Protein AF-H9UFZ5-F1 (afdb_monomer_lite)

Radius of gyration: 17.6 Å; chains: 1; bounding box: 45×20×54 Å

Secondary structure (DSSP, 8-state):
---HHHHHHHHHHHHHHHHHHHHHHHHHHHHHSSSHHHHHHHHHHHHHHHHHHHHHHHHHHHHHHHTT-S-TT-----HHHHHHHHHHHHHHGGGSTTHHHHHHHHHHHHHH------

pLDDT: mean 82.98, std 10.68, range [34.0, 93.75]

Sequence (118 aa):
MLSREYQQQIIGITQHHLQQVAAETRQAFADACPAPVPGLEIYDGLQTLYGMDAVHRLTVFFVGLFSGEMDSGSIAVTQEEFDALGWLVSNFGDQLPDGQSLQELYDALAKAGPAQGN

Structure (mmCIF, N/CA/C/O backbone):
data_AF-H9UFZ5-F1
#
_entry.id   AF-H9UFZ5-F1
#
loop_
_atom_site.group_PDB
_atom_site.id
_atom_site.type_symbol
_atom_site.label_atom_id
_atom_site.label_alt_id
_atom_site.label_comp_id
_atom_site.label_asym_id
_atom_site.label_entity_id
_atom_site.label_seq_id
_atom_site.pdbx_PDB_ins_code
_atom_site.Cartn_x
_atom_site.Cartn_y
_atom_site.Cartn_z
_atom_site.occupancy
_atom_site.B_iso_or_equiv
_atom_site.auth_seq_id
_atom_site.auth_comp_id
_atom_site.auth_asym_id
_atom_site.auth_atom_id
_atom_site.pdbx_PDB_model_num
ATOM 1 N N . MET A 1 1 ? -17.393 2.329 39.003 1.00 65.31 1 MET A N 1
ATOM 2 C CA . MET A 1 1 ? -17.783 1.352 37.964 1.00 65.31 1 MET A CA 1
ATOM 3 C C . MET A 1 1 ? -18.676 2.077 36.972 1.00 65.31 1 MET A C 1
ATOM 5 O O . MET A 1 1 ? -19.646 2.677 37.414 1.00 65.31 1 MET A O 1
ATOM 9 N N . LEU A 1 2 ? -18.320 2.111 35.685 1.00 70.75 2 LEU A N 1
ATOM 10 C CA . LEU A 1 2 ? -19.189 2.675 34.643 1.00 70.75 2 LEU A CA 1
ATOM 11 C C . LEU A 1 2 ? -20.424 1.777 34.472 1.00 70.75 2 LEU A C 1
ATOM 13 O O . LEU A 1 2 ? -20.301 0.556 34.576 1.00 70.75 2 LEU A O 1
ATOM 17 N N . SER A 1 3 ? -21.602 2.360 34.238 1.00 87.38 3 SER A N 1
ATOM 18 C CA . SER A 1 3 ? -22.807 1.575 33.955 1.00 87.38 3 SER A CA 1
ATOM 19 C C . SER A 1 3 ? -22.659 0.840 32.617 1.00 87.38 3 SER A C 1
ATOM 21 O O . SER A 1 3 ? -21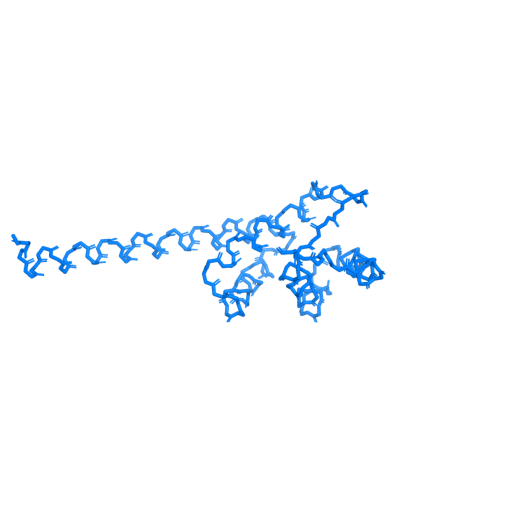.957 1.306 31.716 1.00 87.38 3 SER A O 1
ATOM 23 N N . ARG A 1 4 ? -23.329 -0.311 32.467 1.00 83.75 4 ARG A N 1
ATOM 24 C CA . ARG A 1 4 ? -23.328 -1.084 31.209 1.00 83.75 4 ARG A CA 1
ATOM 25 C C . ARG A 1 4 ? -23.754 -0.239 30.006 1.00 83.75 4 ARG A C 1
ATOM 27 O O . ARG A 1 4 ? -23.175 -0.387 28.938 1.00 83.75 4 ARG A O 1
ATOM 34 N N . GLU A 1 5 ? -24.724 0.655 30.187 1.00 84.12 5 GLU A N 1
ATOM 35 C CA . GLU A 1 5 ? -25.182 1.574 29.135 1.00 84.12 5 GLU A CA 1
ATOM 36 C C . GLU A 1 5 ? -24.080 2.545 28.706 1.00 84.12 5 GLU A C 1
ATOM 38 O O . GLU A 1 5 ? -23.858 2.736 27.514 1.00 84.12 5 GLU A O 1
ATOM 43 N N . TYR A 1 6 ? -23.325 3.091 29.661 1.00 85.62 6 TYR A N 1
ATOM 44 C CA . TYR A 1 6 ? -22.228 4.006 29.359 1.00 85.62 6 TYR A CA 1
ATOM 45 C C . TYR A 1 6 ? -21.054 3.291 28.674 1.00 85.62 6 TYR A C 1
ATOM 47 O O . TYR A 1 6 ? -20.441 3.832 27.759 1.00 85.62 6 TYR A O 1
ATOM 55 N N . GLN A 1 7 ? -20.767 2.041 29.055 1.00 88.00 7 GLN A N 1
ATOM 56 C CA . GLN A 1 7 ? -19.766 1.217 28.366 1.00 88.00 7 GLN A CA 1
ATOM 57 C C . GLN A 1 7 ? -20.169 0.914 26.916 1.00 88.00 7 GLN A C 1
ATOM 59 O O . GLN A 1 7 ? -19.332 1.012 26.024 1.00 88.00 7 GLN A O 1
ATOM 64 N N . GLN A 1 8 ? -21.441 0.588 26.669 1.00 87.75 8 GLN A N 1
ATOM 65 C CA . GLN A 1 8 ? -21.958 0.347 25.316 1.00 87.75 8 GLN A CA 1
ATOM 66 C C . GLN A 1 8 ? -21.925 1.614 24.453 1.00 87.75 8 GLN A C 1
ATOM 68 O O . GLN A 1 8 ? -21.549 1.545 23.285 1.00 87.75 8 GLN A O 1
ATOM 73 N N . GLN A 1 9 ? -22.239 2.780 25.028 1.00 90.25 9 GLN A N 1
ATOM 74 C CA . GLN A 1 9 ? -22.117 4.061 24.326 1.00 90.25 9 GLN A CA 1
ATOM 75 C C . GLN A 1 9 ? -20.671 4.371 23.931 1.00 90.25 9 GLN A C 1
ATOM 77 O O . GLN A 1 9 ? -20.431 4.733 22.782 1.00 90.25 9 GLN A O 1
ATOM 82 N N . ILE A 1 10 ? -19.707 4.191 24.843 1.00 89.00 10 ILE A N 1
ATOM 83 C CA . ILE A 1 10 ? -18.284 4.390 24.528 1.00 89.00 10 ILE A CA 1
ATOM 84 C C . ILE A 1 10 ? -17.861 3.464 23.389 1.00 89.00 10 ILE A C 1
ATOM 86 O O . ILE A 1 10 ? -17.274 3.933 22.421 1.00 89.00 10 ILE A O 1
ATOM 90 N N . ILE A 1 11 ? -18.200 2.173 23.467 1.00 90.62 11 ILE A N 1
ATOM 91 C CA . ILE A 1 11 ? -17.860 1.202 22.419 1.00 90.62 11 ILE A CA 1
ATOM 92 C C . ILE A 1 11 ? -18.451 1.629 21.071 1.00 90.62 11 ILE A C 1
ATOM 94 O O . ILE A 1 11 ? -17.731 1.628 20.076 1.00 90.62 11 ILE A O 1
ATOM 98 N N . GLY A 1 12 ? -19.720 2.043 21.037 1.00 89.25 12 GLY A N 1
ATOM 99 C CA . GLY A 1 12 ? -20.373 2.493 19.807 1.00 89.25 12 GLY A CA 1
ATOM 100 C C . GLY A 1 12 ? -19.714 3.733 19.196 1.00 89.25 12 GLY A C 1
ATOM 101 O O . GLY A 1 12 ? -19.455 3.761 17.995 1.00 89.25 12 GLY A O 1
ATOM 102 N N . ILE A 1 13 ? -19.379 4.734 20.018 1.00 92.38 13 ILE A N 1
ATOM 103 C CA . ILE A 1 13 ? -18.681 5.948 19.566 1.00 92.38 13 ILE A CA 1
ATOM 104 C C . ILE A 1 13 ? -17.291 5.595 19.031 1.00 92.38 13 ILE A C 1
ATOM 106 O O . ILE A 1 13 ? -16.909 6.043 17.951 1.00 92.38 13 ILE A O 1
ATOM 110 N N . THR A 1 14 ? -16.541 4.768 19.761 1.00 89.44 14 THR A N 1
ATOM 111 C CA . THR A 1 14 ? -15.197 4.353 19.353 1.00 89.44 14 THR A CA 1
ATOM 112 C C . THR A 1 14 ? -15.231 3.562 18.048 1.00 89.44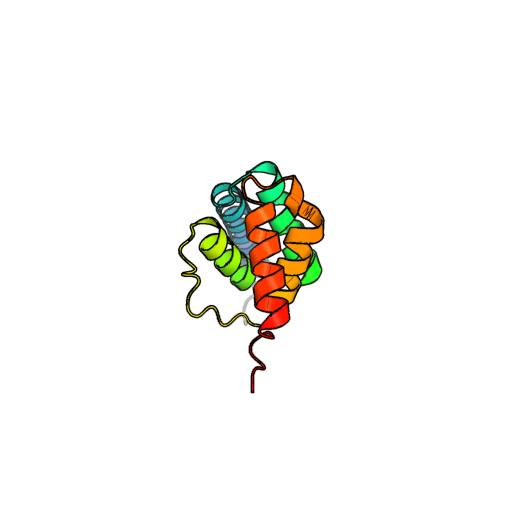 14 THR A C 1
ATOM 114 O O . THR A 1 14 ? -14.441 3.846 17.154 1.00 89.44 14 THR A O 1
ATOM 117 N N . GLN A 1 15 ? -16.163 2.620 17.889 1.00 86.19 15 GLN A N 1
ATOM 118 C CA . GLN A 1 15 ? -16.313 1.856 16.648 1.00 86.19 15 GLN A CA 1
ATOM 119 C C . GLN A 1 15 ? -16.649 2.755 15.459 1.00 86.19 15 GLN A C 1
ATOM 121 O O . GLN A 1 15 ? -16.037 2.614 14.404 1.00 86.19 15 GLN A O 1
ATOM 126 N N . HIS A 1 16 ? -17.576 3.698 15.636 1.00 88.56 16 HIS A N 1
ATOM 127 C CA . HIS A 1 16 ? -17.936 4.636 14.580 1.00 88.56 16 HIS A CA 1
ATOM 128 C C . HIS A 1 16 ? -16.741 5.491 14.146 1.00 88.56 16 HIS A C 1
ATOM 130 O O . HIS A 1 16 ? -16.470 5.616 12.954 1.00 88.56 16 HIS A O 1
ATOM 136 N N . HIS A 1 17 ? -15.984 6.024 15.107 1.00 87.00 17 HIS A N 1
ATOM 137 C CA . HIS A 1 17 ? -14.807 6.831 14.808 1.00 87.00 17 HIS A CA 1
ATOM 138 C C . HIS A 1 17 ? -13.721 6.024 14.081 1.00 87.00 17 HIS A C 1
ATOM 140 O O . HIS A 1 17 ? -13.179 6.485 13.082 1.00 87.00 17 HIS A O 1
ATOM 146 N N . LEU A 1 18 ? -13.451 4.790 14.522 1.00 84.31 18 LEU A N 1
ATOM 147 C CA . LEU A 1 18 ? -12.486 3.910 13.856 1.00 84.31 18 LEU A CA 1
ATOM 148 C C . LEU A 1 18 ? -12.904 3.576 12.416 1.00 84.31 18 LEU A C 1
ATOM 150 O O . LEU A 1 18 ? -12.056 3.532 11.529 1.00 84.31 18 LEU A O 1
ATOM 154 N N . GLN A 1 19 ? -14.203 3.388 12.164 1.00 84.44 19 GLN A N 1
ATOM 155 C CA . GLN A 1 19 ? -14.724 3.178 10.811 1.00 84.44 19 GLN A CA 1
ATOM 156 C C . GLN A 1 19 ? -14.551 4.413 9.921 1.00 84.44 19 GLN A C 1
ATOM 158 O O . GLN A 1 19 ? -14.199 4.267 8.752 1.00 84.44 19 GLN A O 1
ATOM 163 N N . GLN A 1 20 ? -14.766 5.617 10.459 1.00 87.75 20 GLN A N 1
ATOM 164 C CA . GLN A 1 20 ? -14.543 6.862 9.719 1.00 87.75 20 GLN A CA 1
ATOM 165 C C . GLN A 1 20 ? -13.070 7.036 9.349 1.00 87.75 20 GLN A C 1
ATOM 167 O O . GLN A 1 20 ? -12.761 7.244 8.181 1.00 87.75 20 GLN A O 1
ATOM 172 N N . VAL A 1 21 ? -12.163 6.851 10.310 1.00 85.06 21 VAL A N 1
ATOM 173 C CA . VAL A 1 21 ? -10.715 6.957 10.072 1.00 85.06 21 VAL A CA 1
ATOM 174 C C . VAL A 1 21 ? -10.245 5.937 9.031 1.00 85.06 21 VAL A C 1
ATOM 176 O O . VAL A 1 21 ? -9.450 6.274 8.154 1.00 85.06 21 VAL A O 1
ATOM 179 N N . ALA A 1 22 ? -10.757 4.704 9.075 1.00 81.75 22 ALA A N 1
ATOM 180 C CA . ALA A 1 22 ? -10.447 3.696 8.062 1.00 81.75 22 ALA A CA 1
ATOM 181 C C . ALA A 1 22 ? -10.939 4.113 6.664 1.00 81.75 22 ALA A C 1
ATOM 183 O O . ALA A 1 22 ? -10.191 3.999 5.694 1.00 81.75 22 ALA A O 1
ATOM 184 N N . ALA A 1 23 ? -12.162 4.642 6.555 1.00 85.50 23 ALA A N 1
ATOM 185 C CA . ALA A 1 23 ? -12.714 5.106 5.283 1.00 85.50 23 ALA A CA 1
ATOM 186 C C . ALA A 1 23 ? -11.938 6.305 4.710 1.00 85.50 23 ALA A C 1
ATOM 188 O O . ALA A 1 23 ? -11.648 6.333 3.515 1.00 85.50 23 ALA A O 1
ATOM 189 N N . GLU A 1 24 ? -11.558 7.261 5.557 1.00 88.31 24 GLU A N 1
ATOM 190 C CA . GLU A 1 24 ? -10.742 8.416 5.170 1.00 88.31 24 GLU A CA 1
ATOM 191 C C . GLU A 1 24 ? -9.345 7.988 4.712 1.00 88.31 24 GLU A C 1
ATOM 193 O O . GLU A 1 24 ? -8.872 8.448 3.678 1.00 88.31 24 GLU A O 1
ATOM 198 N N . THR A 1 25 ? -8.713 7.052 5.428 1.00 85.12 25 THR A N 1
ATOM 199 C CA . THR A 1 25 ? -7.391 6.515 5.062 1.00 85.12 25 THR A CA 1
ATOM 200 C C . THR A 1 25 ? -7.444 5.788 3.719 1.00 85.12 25 THR A C 1
ATOM 202 O O . THR A 1 25 ? -6.578 5.991 2.870 1.00 85.12 25 THR A O 1
ATOM 205 N N . ARG A 1 26 ? -8.483 4.974 3.505 1.00 89.06 26 ARG A N 1
ATOM 206 C CA . ARG A 1 26 ? -8.727 4.272 2.241 1.00 89.06 26 ARG A CA 1
ATOM 207 C C . ARG A 1 26 ? -8.873 5.249 1.077 1.00 89.06 26 ARG A C 1
ATOM 209 O O . ARG A 1 26 ? -8.277 5.035 0.024 1.00 89.06 26 ARG A O 1
ATOM 216 N N . GLN A 1 27 ? -9.637 6.324 1.269 1.00 89.50 27 GLN A N 1
ATOM 217 C CA . GLN A 1 27 ? -9.827 7.335 0.233 1.00 89.50 27 GLN A CA 1
ATOM 218 C C . GLN A 1 27 ? -8.537 8.115 -0.038 1.00 89.50 27 GLN A C 1
ATOM 220 O O . GLN A 1 27 ? -8.142 8.244 -1.191 1.00 89.50 27 GLN A O 1
ATOM 225 N N . ALA A 1 28 ? -7.841 8.557 1.012 1.00 87.81 28 ALA A N 1
ATOM 226 C CA . ALA A 1 28 ? -6.583 9.286 0.881 1.00 87.81 28 ALA A CA 1
ATOM 227 C C . ALA A 1 28 ? -5.512 8.467 0.142 1.00 87.81 28 ALA A C 1
ATOM 229 O O . ALA A 1 28 ? -4.778 9.010 -0.680 1.00 87.81 28 ALA A O 1
ATOM 230 N N . PHE A 1 29 ? -5.446 7.156 0.393 1.00 89.06 29 PHE A N 1
ATOM 231 C CA . PHE A 1 29 ? -4.553 6.267 -0.344 1.00 89.06 29 PHE A CA 1
ATOM 232 C C . PHE A 1 29 ? -4.929 6.170 -1.827 1.00 89.06 29 PHE A C 1
ATOM 234 O O . PHE A 1 29 ? -4.057 6.271 -2.687 1.00 89.06 29 PHE A O 1
ATOM 241 N N . ALA A 1 30 ? -6.215 6.004 -2.142 1.00 88.94 30 ALA A N 1
ATOM 242 C CA . ALA A 1 30 ? -6.664 5.935 -3.528 1.00 88.94 30 ALA A CA 1
ATOM 243 C C . ALA A 1 30 ? -6.415 7.236 -4.300 1.00 88.94 30 ALA A C 1
ATOM 245 O O . ALA A 1 30 ? -6.044 7.177 -5.469 1.00 88.94 30 ALA A O 1
ATOM 246 N N . ASP A 1 31 ? -6.556 8.386 -3.639 1.00 87.75 31 ASP A N 1
ATOM 247 C CA . ASP A 1 31 ? -6.272 9.699 -4.223 1.00 87.75 31 ASP A CA 1
ATOM 248 C C . ASP A 1 31 ? -4.768 9.908 -4.484 1.00 87.75 31 ASP A C 1
ATOM 250 O O . ASP A 1 31 ? -4.393 10.604 -5.426 1.00 87.75 31 ASP A O 1
ATOM 254 N N . ALA A 1 32 ? -3.904 9.300 -3.664 1.00 85.44 32 ALA A N 1
ATOM 255 C CA . ALA A 1 32 ? -2.451 9.327 -3.833 1.00 85.44 32 ALA A CA 1
ATOM 256 C C . ALA A 1 32 ? -1.931 8.274 -4.830 1.00 85.44 32 ALA A C 1
ATOM 258 O O . ALA A 1 32 ? -0.780 8.338 -5.262 1.00 85.44 32 ALA A O 1
ATOM 259 N N . CYS A 1 33 ? -2.760 7.295 -5.194 1.00 85.06 33 CYS A N 1
ATOM 260 C CA . CYS A 1 33 ? -2.403 6.265 -6.156 1.00 85.06 33 CYS A CA 1
ATOM 261 C C . CYS A 1 33 ? -2.468 6.843 -7.585 1.00 85.06 33 CYS A C 1
ATOM 263 O O . CYS A 1 33 ? -3.434 7.530 -7.926 1.00 85.06 33 CYS A O 1
ATOM 265 N N . PRO A 1 34 ? -1.496 6.544 -8.469 1.00 78.94 34 PRO A N 1
ATOM 266 C CA . PRO A 1 34 ? -1.445 7.113 -9.819 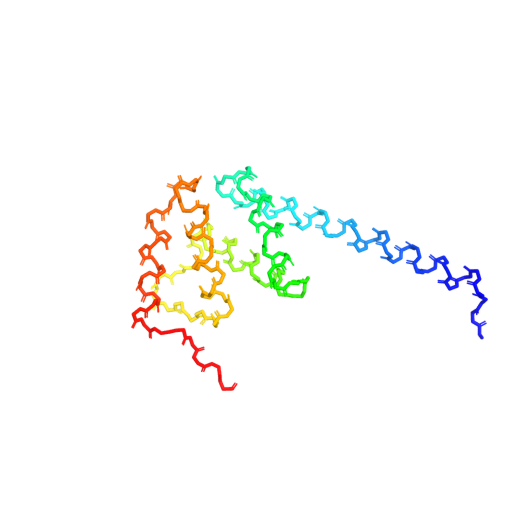1.00 78.94 34 PRO A CA 1
ATOM 267 C C . PRO A 1 34 ? -2.605 6.651 -10.720 1.00 78.94 34 PRO A C 1
ATOM 269 O O . PRO A 1 34 ? -2.803 7.192 -11.808 1.00 78.94 34 PRO A O 1
ATOM 272 N N . ALA A 1 35 ? -3.404 5.683 -10.260 1.00 71.75 35 ALA A N 1
ATOM 273 C CA . ALA A 1 35 ? -4.691 5.328 -10.832 1.00 71.75 35 ALA A CA 1
ATOM 274 C C . ALA A 1 35 ? -5.731 5.125 -9.701 1.00 71.75 35 ALA A C 1
ATOM 276 O O . ALA A 1 35 ? -5.569 4.222 -8.876 1.00 71.75 35 ALA A O 1
ATOM 277 N N . PRO A 1 36 ? -6.826 5.909 -9.657 1.00 63.19 36 PRO A N 1
ATOM 278 C CA . PRO A 1 36 ? -7.741 5.919 -8.510 1.00 63.19 36 PRO A CA 1
ATOM 279 C C . PRO A 1 36 ? -8.587 4.643 -8.367 1.00 63.19 36 PRO A C 1
ATOM 281 O O . PRO A 1 36 ? -8.943 4.265 -7.253 1.00 63.19 36 PRO A O 1
ATOM 284 N N . VAL A 1 37 ? -8.903 3.954 -9.474 1.00 65.94 37 VAL A N 1
ATOM 285 C CA . VAL A 1 37 ? -9.660 2.685 -9.443 1.00 65.94 37 VAL A CA 1
ATOM 286 C C . VAL A 1 37 ? -8.801 1.542 -8.871 1.00 65.94 37 VAL A C 1
ATOM 288 O O . VAL A 1 37 ? -9.241 0.928 -7.900 1.00 65.94 37 VAL A O 1
ATOM 291 N N . PRO A 1 38 ? -7.554 1.324 -9.340 1.00 78.25 38 PRO A N 1
ATOM 292 C CA . PRO A 1 38 ? -6.612 0.429 -8.671 1.00 78.25 38 PRO A CA 1
ATOM 293 C C . PRO A 1 38 ? -6.339 0.802 -7.213 1.00 78.25 38 PRO A C 1
ATOM 295 O O . PRO A 1 38 ? -6.223 -0.088 -6.385 1.00 78.25 38 PRO A O 1
ATOM 298 N N . GLY A 1 39 ? -6.274 2.090 -6.860 1.00 84.69 39 GLY A N 1
ATOM 299 C CA . GLY A 1 39 ? -5.931 2.522 -5.499 1.00 84.69 39 GLY A CA 1
ATOM 300 C C . GLY A 1 39 ? -6.841 1.952 -4.403 1.00 84.69 39 GLY A C 1
ATOM 301 O O . GLY A 1 39 ? -6.356 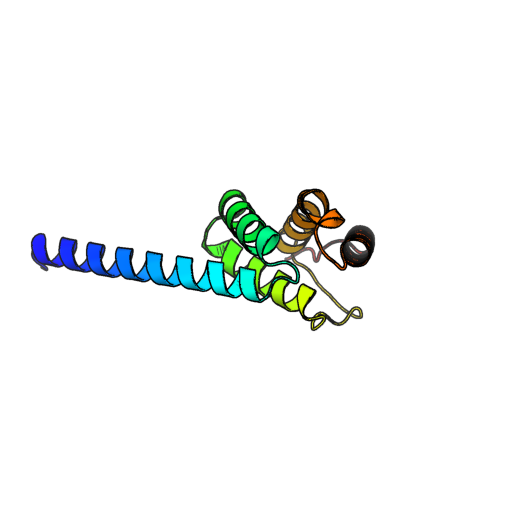1.493 -3.369 1.00 84.69 39 GLY A O 1
ATOM 302 N N . LEU A 1 40 ? -8.157 1.911 -4.636 1.00 88.81 40 LEU A N 1
ATOM 303 C CA . LEU A 1 40 ? -9.100 1.315 -3.682 1.00 88.81 40 LEU A CA 1
ATOM 304 C C . LEU A 1 40 ? -8.941 -0.210 -3.589 1.00 88.81 40 LEU A C 1
ATOM 306 O O . LEU A 1 40 ? -8.956 -0.761 -2.490 1.00 88.81 40 LEU A O 1
ATOM 310 N N . GLU A 1 41 ? -8.761 -0.881 -4.727 1.00 90.38 41 GLU A N 1
ATOM 311 C CA . GLU A 1 41 ? -8.581 -2.338 -4.785 1.00 90.38 41 GLU A CA 1
ATOM 312 C C . GLU A 1 41 ? -7.255 -2.778 -4.150 1.00 90.38 41 GLU A C 1
ATOM 314 O O . GLU A 1 41 ? -7.200 -3.785 -3.441 1.00 90.38 41 GLU A O 1
ATOM 319 N N . ILE A 1 42 ? -6.200 -1.984 -4.339 1.00 90.06 42 ILE A N 1
ATOM 320 C CA . ILE A 1 42 ? -4.896 -2.171 -3.708 1.00 90.06 42 ILE A CA 1
ATOM 321 C C . ILE A 1 42 ? -5.044 -2.070 -2.186 1.00 90.06 42 ILE A C 1
ATOM 323 O O . ILE A 1 42 ? -4.597 -2.970 -1.478 1.00 90.06 42 ILE A O 1
ATOM 327 N N . TYR A 1 43 ? -5.709 -1.028 -1.672 1.00 91.06 43 TYR A N 1
ATOM 328 C CA . TYR A 1 43 ? -5.929 -0.872 -0.229 1.00 91.06 43 TYR A CA 1
ATOM 329 C C . TYR A 1 43 ? -6.683 -2.064 0.373 1.00 91.06 43 TYR A C 1
ATOM 331 O O . TYR A 1 43 ? -6.241 -2.641 1.369 1.00 91.06 43 TYR A O 1
ATOM 339 N N . ASP A 1 44 ? -7.797 -2.460 -0.248 1.00 90.25 44 ASP A N 1
ATOM 340 C CA . ASP A 1 44 ? -8.644 -3.554 0.236 1.00 90.25 44 ASP A CA 1
ATOM 341 C C . ASP A 1 44 ? -7.892 -4.901 0.214 1.00 90.25 44 ASP A C 1
ATOM 343 O O . ASP A 1 44 ? -8.015 -5.719 1.137 1.00 90.25 44 ASP A O 1
ATOM 347 N N . GLY A 1 45 ? -7.058 -5.124 -0.807 1.00 90.94 45 GLY A N 1
ATOM 348 C CA . GLY A 1 45 ? -6.191 -6.296 -0.896 1.00 90.94 45 GLY A CA 1
ATOM 349 C C . GLY A 1 45 ? -5.120 -6.321 0.197 1.00 90.94 45 GLY A C 1
ATOM 350 O O . GLY A 1 45 ? -4.975 -7.330 0.889 1.00 90.94 45 GLY A O 1
ATOM 351 N N . LEU A 1 46 ? -4.431 -5.202 0.434 1.00 90.75 46 LEU A N 1
ATOM 352 C CA . LEU A 1 46 ? -3.432 -5.094 1.502 1.00 90.75 46 LEU A CA 1
ATOM 353 C C . LEU A 1 46 ? -4.053 -5.288 2.890 1.00 90.75 46 LEU A C 1
ATOM 355 O O . LEU A 1 46 ? -3.490 -6.001 3.723 1.00 90.75 46 LEU A O 1
ATOM 359 N N . GLN A 1 47 ? -5.231 -4.710 3.134 1.00 90.50 47 GLN A N 1
ATOM 360 C CA . GLN A 1 47 ? -5.961 -4.895 4.388 1.00 90.50 47 GLN A CA 1
ATOM 361 C C . GLN A 1 47 ? -6.309 -6.371 4.625 1.00 90.50 47 GLN A C 1
ATOM 363 O O . GLN A 1 47 ? -6.209 -6.855 5.754 1.00 90.50 47 GLN A O 1
ATOM 368 N N . THR A 1 48 ? -6.685 -7.093 3.567 1.00 90.50 48 THR A N 1
ATOM 369 C CA . THR A 1 48 ? -7.002 -8.527 3.627 1.00 90.50 48 THR A CA 1
ATOM 370 C C . THR A 1 48 ? -5.763 -9.380 3.911 1.00 90.50 48 THR A C 1
ATOM 372 O O . THR A 1 48 ? -5.851 -10.352 4.659 1.00 90.50 48 THR A O 1
ATOM 375 N N . LEU A 1 49 ? -4.613 -9.024 3.333 1.00 89.50 49 LEU A N 1
ATOM 376 C CA . LEU A 1 49 ? -3.377 -9.806 3.429 1.00 89.50 49 LEU A CA 1
ATOM 377 C C . LEU A 1 49 ? -2.607 -9.582 4.736 1.00 89.50 49 LEU A C 1
ATOM 379 O O . LEU A 1 49 ? -2.082 -10.540 5.300 1.00 89.50 49 LEU A O 1
ATOM 383 N N . TYR A 1 50 ? -2.547 -8.341 5.225 1.00 86.81 50 TYR A N 1
ATOM 384 C CA . TYR A 1 50 ? -1.644 -7.956 6.317 1.00 86.81 50 TYR A CA 1
ATOM 385 C C . TYR A 1 50 ? -2.366 -7.453 7.579 1.00 86.81 50 TYR A C 1
ATOM 387 O O . TYR A 1 50 ? -1.749 -7.297 8.633 1.00 86.81 50 TYR A O 1
ATOM 395 N N . GLY A 1 51 ? -3.679 -7.217 7.510 1.00 83.50 51 GLY A N 1
ATOM 396 C CA . GLY A 1 51 ? -4.449 -6.639 8.611 1.00 83.50 51 GLY A CA 1
ATOM 397 C C . GLY A 1 51 ? -4.211 -5.134 8.811 1.00 83.50 51 GLY A C 1
ATOM 398 O O . GLY A 1 51 ? -3.376 -4.504 8.162 1.00 83.50 51 GLY A O 1
ATOM 399 N N . MET A 1 52 ? -4.981 -4.536 9.726 1.00 77.06 52 MET A N 1
ATOM 400 C CA . MET A 1 52 ? -5.072 -3.073 9.882 1.00 77.06 52 MET A CA 1
ATOM 401 C C . MET A 1 52 ? -3.781 -2.389 10.359 1.00 77.06 52 MET A C 1
ATOM 403 O O . MET A 1 52 ? -3.516 -1.253 9.974 1.00 77.06 52 MET A O 1
ATOM 407 N N . ASP A 1 53 ? -2.968 -3.048 11.183 1.00 78.94 53 ASP A N 1
ATOM 408 C CA . ASP A 1 53 ? -1.757 -2.410 11.721 1.00 78.94 53 ASP A CA 1
ATOM 409 C C . ASP A 1 53 ? -0.636 -2.329 10.674 1.00 78.94 53 ASP A C 1
ATOM 411 O O . ASP A 1 53 ? 0.145 -1.376 10.648 1.00 78.94 53 ASP A O 1
ATOM 415 N N . ALA A 1 54 ? -0.558 -3.323 9.789 1.00 85.38 54 ALA A N 1
ATOM 416 C CA . ALA A 1 54 ? 0.435 -3.368 8.725 1.00 85.38 54 ALA A CA 1
ATOM 417 C C . ALA A 1 54 ? -0.000 -2.559 7.493 1.00 85.38 54 ALA A C 1
ATOM 419 O O . ALA A 1 54 ? 0.842 -1.894 6.890 1.00 85.38 54 ALA A O 1
ATOM 420 N N . VAL A 1 55 ? -1.301 -2.521 7.158 1.00 88.38 55 VAL A N 1
ATOM 421 C CA . VAL A 1 55 ? -1.790 -1.761 5.989 1.00 88.38 55 VAL A CA 1
ATOM 422 C C . VAL A 1 55 ? -1.441 -0.276 6.081 1.00 88.38 55 VAL A C 1
ATOM 424 O O . VAL A 1 55 ? -1.106 0.336 5.072 1.00 88.38 55 VAL A O 1
ATOM 427 N N . HIS A 1 56 ? -1.434 0.312 7.281 1.00 83.38 56 HIS A N 1
ATOM 428 C CA . HIS A 1 56 ? -1.047 1.714 7.444 1.00 83.38 56 HIS A CA 1
ATOM 429 C C . HIS A 1 56 ? 0.421 1.962 7.062 1.00 83.38 56 HIS A C 1
ATOM 431 O O . HIS A 1 56 ? 0.718 2.909 6.342 1.00 83.38 56 HIS A O 1
ATOM 437 N N . ARG A 1 57 ? 1.346 1.087 7.477 1.00 87.50 57 ARG A N 1
ATOM 438 C CA . ARG A 1 57 ? 2.761 1.208 7.083 1.00 87.50 57 ARG A CA 1
ATOM 439 C C . ARG A 1 57 ? 2.946 0.985 5.582 1.00 87.50 57 ARG A C 1
ATOM 441 O O . ARG A 1 57 ? 3.618 1.775 4.929 1.00 87.50 57 ARG A O 1
ATOM 448 N N . LEU A 1 58 ? 2.302 -0.047 5.036 1.00 90.06 58 LEU A N 1
ATOM 449 C CA . LEU A 1 58 ? 2.403 -0.400 3.617 1.00 90.06 58 LEU A CA 1
ATOM 450 C C . LEU A 1 58 ? 1.816 0.683 2.705 1.00 90.06 58 LEU A C 1
ATOM 452 O O . LEU A 1 58 ? 2.373 0.975 1.653 1.00 90.06 58 LEU A O 1
ATOM 456 N N . THR A 1 59 ? 0.718 1.320 3.110 1.00 89.00 59 THR A N 1
ATOM 457 C CA . THR A 1 59 ? 0.131 2.433 2.349 1.00 89.00 59 THR A CA 1
ATOM 458 C C . THR A 1 59 ? 1.042 3.654 2.338 1.00 89.00 59 THR A C 1
ATOM 460 O O . THR A 1 59 ? 1.215 4.248 1.281 1.00 89.00 59 THR A O 1
ATOM 463 N N . VAL A 1 60 ? 1.698 3.986 3.456 1.00 87.62 60 VAL A N 1
ATOM 464 C CA . VAL A 1 60 ? 2.723 5.045 3.494 1.00 87.62 60 VAL A CA 1
ATOM 465 C C . VAL A 1 60 ? 3.902 4.710 2.578 1.00 87.62 60 VAL A C 1
ATOM 467 O O . VAL A 1 60 ? 4.324 5.564 1.800 1.00 87.62 60 VAL A O 1
ATOM 470 N N . PHE A 1 61 ? 4.394 3.468 2.621 1.00 88.50 61 PHE A N 1
ATOM 471 C CA . PHE A 1 61 ? 5.448 2.986 1.726 1.00 88.50 61 PHE A CA 1
ATOM 472 C C . PHE A 1 61 ? 5.066 3.166 0.249 1.00 88.50 61 PHE A C 1
ATOM 474 O O . PHE A 1 61 ? 5.816 3.771 -0.514 1.00 88.50 61 PHE A O 1
ATOM 481 N N . PHE A 1 62 ? 3.874 2.718 -0.151 1.00 88.88 62 PHE A N 1
ATOM 482 C CA . PHE A 1 62 ? 3.415 2.849 -1.534 1.00 88.88 62 PHE A CA 1
ATOM 483 C C . PHE A 1 62 ? 3.171 4.293 -1.962 1.00 88.88 62 PHE A C 1
ATOM 485 O O . PHE A 1 62 ? 3.468 4.634 -3.100 1.00 88.88 62 PHE A O 1
ATOM 492 N N . VAL A 1 63 ? 2.680 5.160 -1.075 1.00 88.12 63 VAL A N 1
ATOM 493 C CA . VAL A 1 63 ? 2.549 6.590 -1.386 1.00 88.12 63 VAL A CA 1
ATOM 494 C C . VAL A 1 63 ? 3.918 7.208 -1.660 1.00 88.12 63 VAL A C 1
ATOM 496 O O . VAL A 1 63 ? 4.064 7.886 -2.672 1.00 88.12 63 VAL A O 1
ATOM 499 N N . GLY A 1 64 ? 4.922 6.924 -0.824 1.00 86.00 64 GLY A N 1
ATOM 500 C CA . GLY A 1 64 ? 6.299 7.373 -1.059 1.00 86.00 64 GLY A CA 1
ATOM 501 C C . GLY A 1 64 ? 6.895 6.810 -2.354 1.00 86.00 64 GLY A C 1
ATOM 502 O O . GLY A 1 64 ? 7.666 7.480 -3.044 1.00 86.00 64 GLY A O 1
ATOM 503 N N . LEU A 1 65 ? 6.520 5.578 -2.707 1.00 85.50 65 LEU A N 1
ATOM 504 C CA . LEU A 1 65 ? 6.923 4.950 -3.959 1.00 85.50 65 LEU A CA 1
ATOM 505 C C . LEU A 1 65 ? 6.299 5.653 -5.172 1.00 85.50 65 LEU A C 1
ATOM 507 O O . LEU A 1 65 ? 7.004 5.975 -6.125 1.00 85.50 65 LEU A O 1
ATOM 511 N N . PHE A 1 66 ? 4.992 5.921 -5.134 1.00 84.50 66 PHE A N 1
ATOM 512 C CA . PHE A 1 66 ? 4.260 6.568 -6.224 1.00 84.50 66 PHE A CA 1
ATOM 513 C C . PHE A 1 66 ? 4.592 8.054 -6.378 1.00 84.50 66 PHE A C 1
ATOM 515 O O . PHE A 1 66 ? 4.564 8.570 -7.492 1.00 84.50 66 PHE A O 1
ATOM 522 N N . SER A 1 67 ? 4.923 8.746 -5.286 1.00 82.38 67 SER A N 1
ATOM 523 C CA . SER A 1 67 ? 5.371 10.142 -5.325 1.00 82.38 67 SER A CA 1
ATOM 524 C C . SER A 1 67 ? 6.791 10.293 -5.880 1.00 82.38 67 SER A C 1
ATOM 526 O O . SER A 1 67 ? 7.220 11.413 -6.164 1.00 82.38 67 SER A O 1
ATOM 528 N N . GLY A 1 68 ? 7.528 9.186 -6.041 1.00 76.44 68 GLY A N 1
ATOM 529 C CA . GLY A 1 68 ? 8.936 9.195 -6.432 1.00 76.44 68 GLY A CA 1
ATOM 530 C C . GLY A 1 68 ? 9.865 9.732 -5.337 1.00 76.44 68 GLY A C 1
ATOM 531 O O . GLY A 1 68 ? 11.032 10.000 -5.611 1.00 76.44 68 GLY A O 1
ATOM 532 N N . GLU A 1 69 ? 9.373 9.897 -4.103 1.00 72.94 69 GLU A N 1
ATOM 533 C CA . GLU A 1 69 ? 10.170 10.337 -2.948 1.00 72.94 69 GLU A CA 1
ATOM 534 C C . GLU A 1 69 ? 11.153 9.258 -2.475 1.00 72.94 69 GLU A C 1
ATOM 536 O O . GLU A 1 69 ? 12.129 9.550 -1.779 1.00 72.94 69 GLU A O 1
ATOM 541 N N . MET A 1 70 ? 10.922 8.006 -2.870 1.00 69.00 70 MET A N 1
ATOM 542 C CA . MET A 1 70 ? 11.859 6.912 -2.658 1.00 69.00 70 MET A CA 1
ATOM 543 C C . MET A 1 70 ? 13.047 7.024 -3.619 1.00 69.00 70 MET A C 1
ATOM 545 O O . MET A 1 70 ? 13.060 6.452 -4.708 1.00 69.00 70 MET A O 1
ATOM 549 N N . ASP A 1 71 ? 14.065 7.774 -3.201 1.00 57.66 71 ASP A N 1
ATOM 550 C CA . ASP A 1 71 ? 15.287 7.961 -3.976 1.00 57.66 71 ASP A CA 1
ATOM 551 C C . ASP A 1 71 ? 16.045 6.625 -4.130 1.00 57.66 71 ASP A C 1
ATOM 553 O O . ASP A 1 71 ? 16.434 5.966 -3.159 1.00 57.66 71 ASP A O 1
ATOM 557 N N . SER A 1 72 ? 16.244 6.221 -5.384 1.00 54.09 72 SER A N 1
ATOM 558 C CA . SER A 1 72 ? 16.761 4.920 -5.852 1.00 54.09 72 SER A CA 1
ATOM 559 C C . SER A 1 72 ? 18.147 4.491 -5.324 1.00 54.09 72 SER A C 1
ATOM 561 O O . SER A 1 72 ? 18.611 3.390 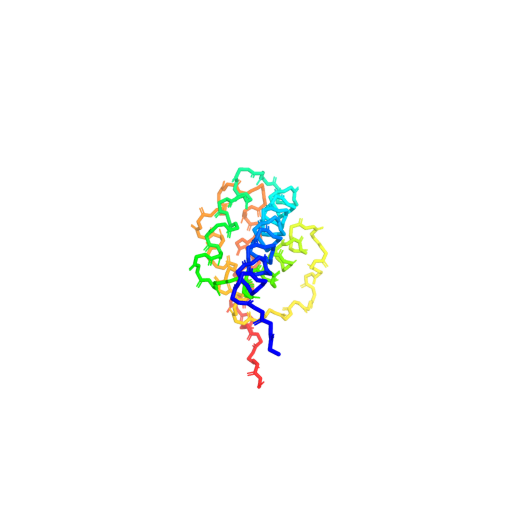-5.620 1.00 54.09 72 SER A O 1
ATOM 563 N N . GLY A 1 73 ? 18.822 5.326 -4.529 1.00 52.78 73 GLY A N 1
ATOM 564 C CA . GLY A 1 73 ? 20.199 5.107 -4.081 1.00 52.78 73 GLY A CA 1
ATOM 565 C C . GLY A 1 73 ? 20.380 4.259 -2.818 1.00 52.78 73 GLY A C 1
ATOM 566 O O . GLY A 1 73 ? 21.488 3.776 -2.591 1.00 52.78 73 GLY A O 1
ATOM 567 N N . SER A 1 74 ? 19.352 4.082 -1.976 1.00 55.56 74 SER A N 1
ATOM 568 C CA . SER A 1 74 ? 19.516 3.361 -0.698 1.00 55.56 74 SER A CA 1
ATOM 569 C C . SER A 1 74 ? 18.198 2.886 -0.075 1.00 55.56 74 SER A C 1
ATOM 571 O O . SER A 1 74 ? 17.990 3.033 1.132 1.00 55.56 74 SER A O 1
ATOM 573 N N . ILE A 1 75 ? 17.289 2.326 -0.873 1.00 67.38 75 ILE A N 1
ATOM 574 C CA . ILE A 1 75 ? 16.028 1.804 -0.341 1.00 67.38 75 ILE A CA 1
ATOM 575 C C . ILE A 1 75 ? 16.308 0.496 0.413 1.00 67.38 75 ILE A C 1
ATOM 577 O O . ILE A 1 75 ? 16.475 -0.564 -0.186 1.00 67.38 75 ILE A O 1
ATOM 581 N N . ALA A 1 76 ? 16.341 0.571 1.742 1.00 73.06 76 ALA A N 1
ATOM 582 C CA . ALA A 1 76 ? 16.174 -0.597 2.593 1.00 73.06 76 ALA A CA 1
ATOM 583 C C . ALA A 1 76 ? 14.671 -0.828 2.778 1.00 73.06 76 ALA A C 1
ATOM 585 O O . ALA A 1 76 ? 14.025 -0.090 3.517 1.00 73.06 76 ALA A O 1
ATOM 586 N N . VAL A 1 77 ? 14.122 -1.828 2.087 1.00 84.81 77 VAL A N 1
ATOM 587 C CA . VAL A 1 77 ? 12.758 -2.311 2.338 1.00 84.81 77 VAL A CA 1
ATOM 588 C C . VAL A 1 77 ? 12.778 -3.415 3.387 1.00 84.81 77 VAL A C 1
ATOM 590 O O . VAL A 1 77 ? 13.692 -4.249 3.426 1.00 84.81 77 VAL A O 1
ATOM 593 N N . THR A 1 78 ? 11.752 -3.438 4.226 1.00 88.38 78 THR A N 1
ATOM 594 C CA . THR A 1 78 ? 11.430 -4.592 5.066 1.00 88.38 78 THR A CA 1
ATOM 595 C C . THR A 1 78 ? 10.960 -5.769 4.205 1.00 88.38 78 THR A C 1
ATOM 597 O O . THR A 1 78 ? 10.556 -5.599 3.052 1.00 88.38 78 THR A O 1
ATOM 600 N N . GLN A 1 79 ? 10.975 -6.982 4.769 1.00 88.50 79 GLN A N 1
ATOM 601 C CA . GLN A 1 79 ? 10.416 -8.156 4.090 1.00 88.50 79 GLN A CA 1
ATOM 602 C C . GLN A 1 79 ? 8.929 -7.960 3.753 1.00 88.50 79 GLN A C 1
ATOM 604 O O . GLN A 1 79 ? 8.507 -8.298 2.654 1.00 88.50 79 GLN A O 1
ATOM 609 N N . GLU A 1 80 ? 8.152 -7.366 4.666 1.00 90.50 80 GLU A N 1
ATOM 610 C CA . GLU A 1 80 ? 6.722 -7.104 4.450 1.00 90.50 80 GLU A CA 1
ATOM 611 C C . GLU A 1 80 ? 6.487 -6.156 3.265 1.00 90.50 80 GLU A C 1
ATOM 613 O O . GLU A 1 80 ? 5.634 -6.428 2.423 1.00 90.50 80 GLU A O 1
ATOM 618 N N . GLU A 1 81 ? 7.256 -5.068 3.169 1.00 90.69 81 GLU A N 1
ATOM 619 C CA . GLU A 1 81 ? 7.171 -4.110 2.056 1.00 90.69 81 GLU A CA 1
ATOM 620 C C . GLU A 1 81 ? 7.592 -4.741 0.726 1.00 90.69 81 GLU A C 1
ATOM 622 O O . GLU A 1 81 ? 6.963 -4.494 -0.302 1.00 90.69 81 GLU A O 1
ATOM 627 N N . PHE A 1 82 ? 8.620 -5.595 0.742 1.00 90.81 82 PHE A N 1
ATOM 628 C CA . PHE A 1 82 ? 9.048 -6.337 -0.440 1.00 90.81 82 PHE A CA 1
ATOM 629 C C . PHE A 1 82 ? 7.971 -7.316 -0.929 1.00 90.81 82 PHE A C 1
ATOM 631 O O . PHE A 1 82 ? 7.655 -7.344 -2.121 1.00 90.81 82 PHE A O 1
ATOM 638 N N . ASP A 1 83 ? 7.375 -8.086 -0.018 1.00 92.31 83 ASP A N 1
ATOM 639 C CA . ASP A 1 83 ? 6.307 -9.032 -0.347 1.00 92.31 83 ASP A CA 1
ATOM 640 C C . ASP A 1 83 ? 5.068 -8.295 -0.880 1.00 92.31 83 ASP A C 1
ATOM 642 O O . ASP A 1 83 ? 4.476 -8.703 -1.884 1.00 92.31 83 ASP A O 1
ATOM 646 N N . ALA A 1 84 ? 4.714 -7.166 -0.258 1.00 92.50 84 ALA A N 1
ATOM 647 C CA . ALA A 1 84 ? 3.600 -6.332 -0.690 1.00 92.50 84 ALA A CA 1
ATOM 648 C C . ALA A 1 84 ? 3.851 -5.723 -2.075 1.00 92.50 84 ALA A C 1
ATOM 650 O O . ALA A 1 84 ? 2.939 -5.688 -2.903 1.00 92.50 84 ALA A O 1
ATOM 651 N N . LEU A 1 85 ? 5.078 -5.268 -2.356 1.00 91.62 85 LEU A N 1
ATOM 652 C CA . LEU A 1 85 ? 5.468 -4.775 -3.676 1.00 91.62 85 LEU A CA 1
ATOM 653 C C . LEU A 1 85 ? 5.347 -5.876 -4.736 1.00 91.62 85 LEU A C 1
ATOM 655 O O . LEU A 1 85 ? 4.789 -5.635 -5.804 1.00 91.62 85 LEU A O 1
ATOM 659 N N . GLY A 1 86 ? 5.803 -7.093 -4.431 1.00 91.75 86 GLY A N 1
ATOM 660 C CA . GLY A 1 86 ? 5.648 -8.239 -5.329 1.00 91.75 86 GLY A CA 1
ATOM 661 C C . GLY A 1 86 ? 4.181 -8.553 -5.630 1.00 91.75 86 GLY A C 1
ATOM 662 O O . GLY A 1 86 ? 3.816 -8.793 -6.785 1.00 91.75 86 GLY A O 1
ATOM 663 N N . TRP A 1 87 ? 3.316 -8.492 -4.613 1.00 93.75 87 TRP A N 1
ATOM 664 C CA . TRP A 1 87 ? 1.872 -8.634 -4.793 1.00 93.75 87 TRP A CA 1
ATOM 665 C C . TRP A 1 87 ? 1.285 -7.510 -5.659 1.00 93.75 87 TRP A C 1
ATOM 667 O O . TRP A 1 87 ? 0.540 -7.803 -6.596 1.00 93.75 87 TRP A O 1
ATOM 677 N N . LEU A 1 88 ? 1.648 -6.249 -5.400 1.00 91.50 88 LEU A N 1
ATOM 678 C CA . LEU A 1 88 ? 1.187 -5.090 -6.169 1.00 91.50 88 LEU A CA 1
ATOM 679 C C . LEU A 1 88 ? 1.523 -5.249 -7.655 1.00 91.50 88 LEU A C 1
ATOM 681 O O . LEU A 1 88 ? 0.638 -5.153 -8.503 1.00 91.50 88 LEU A O 1
ATOM 685 N N . VAL A 1 89 ? 2.789 -5.538 -7.961 1.00 90.88 89 VAL A N 1
ATOM 686 C CA . VAL A 1 89 ? 3.276 -5.720 -9.333 1.00 90.88 89 VAL A CA 1
ATOM 687 C C . VAL A 1 89 ? 2.544 -6.874 -10.021 1.00 90.88 89 VAL A C 1
ATOM 689 O O . VAL A 1 89 ? 2.066 -6.714 -11.141 1.00 90.88 89 VAL A O 1
ATOM 692 N N . SER A 1 90 ? 2.358 -8.001 -9.329 1.00 91.69 90 SER A N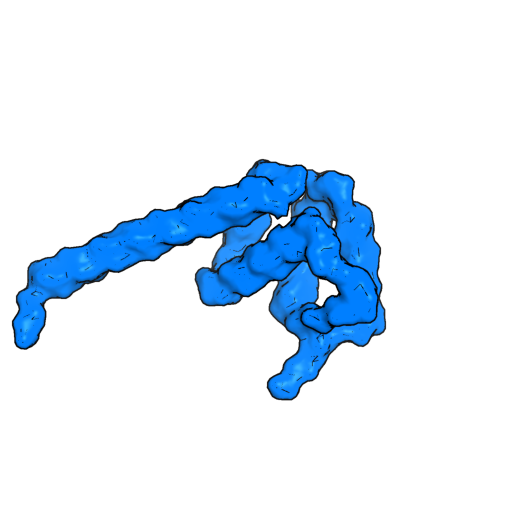 1
ATOM 693 C CA . SER A 1 90 ? 1.709 -9.190 -9.899 1.00 91.69 90 SER A CA 1
ATOM 694 C C . SER A 1 90 ? 0.220 -9.003 -10.216 1.00 91.69 90 SER A C 1
ATOM 696 O O . SER A 1 90 ? -0.294 -9.663 -11.114 1.00 91.69 90 SER A O 1
ATOM 698 N N . ASN A 1 91 ? -0.491 -8.155 -9.465 1.00 90.94 91 ASN A N 1
ATOM 699 C CA . ASN A 1 91 ? -1.949 -8.007 -9.585 1.00 90.94 91 ASN A CA 1
ATOM 700 C C . ASN A 1 91 ? -2.364 -6.721 -10.317 1.00 90.94 91 ASN A C 1
ATOM 702 O O . ASN A 1 91 ? -3.418 -6.683 -10.953 1.00 90.94 91 ASN A O 1
ATOM 706 N N . PHE A 1 92 ? -1.541 -5.674 -10.243 1.00 89.75 92 PHE A N 1
ATOM 707 C CA . PHE A 1 92 ? -1.878 -4.336 -10.730 1.00 89.75 92 PHE A CA 1
ATOM 708 C C . PHE A 1 92 ? -0.796 -3.705 -11.606 1.00 89.75 92 PHE A C 1
ATOM 710 O O . PHE A 1 92 ? -1.026 -2.608 -12.105 1.00 89.75 92 PHE A O 1
ATOM 717 N N . GLY A 1 93 ? 0.346 -4.366 -11.838 1.00 86.38 93 GLY A N 1
ATOM 718 C CA . GLY A 1 93 ? 1.451 -3.819 -12.632 1.00 86.38 93 GLY A CA 1
ATOM 719 C C . GLY A 1 93 ? 0.991 -3.255 -13.978 1.00 86.38 93 GLY A C 1
ATOM 720 O O . GLY A 1 93 ? 1.222 -2.086 -14.259 1.00 86.38 93 GLY A O 1
ATOM 721 N N . ASP A 1 94 ? 0.222 -4.024 -14.750 1.00 87.50 94 ASP A N 1
ATOM 722 C CA . ASP A 1 94 ? -0.283 -3.599 -16.067 1.00 87.50 94 ASP A CA 1
ATOM 723 C C . ASP A 1 94 ? -1.344 -2.480 -16.015 1.00 87.50 94 ASP A C 1
ATOM 725 O O . ASP A 1 94 ? -1.681 -1.887 -17.040 1.00 87.50 94 ASP A O 1
ATOM 729 N N . GLN A 1 95 ? -1.911 -2.208 -14.837 1.00 86.31 95 GLN A N 1
ATOM 730 C CA . GLN A 1 95 ? -2.963 -1.207 -14.628 1.00 86.31 95 GLN A CA 1
ATOM 731 C C . GLN A 1 95 ? -2.414 0.127 -14.107 1.00 86.31 95 GLN A C 1
ATOM 733 O O . GLN A 1 95 ? -3.136 1.127 -14.091 1.00 86.31 95 GLN A O 1
ATOM 738 N N . LEU A 1 96 ? -1.155 0.147 -13.665 1.00 83.12 96 LEU A N 1
ATOM 739 C CA . LEU A 1 96 ? -0.489 1.337 -13.156 1.00 83.12 96 LEU A CA 1
ATOM 740 C C . LEU A 1 96 ? 0.293 2.031 -14.286 1.00 83.12 96 LEU A C 1
ATOM 742 O O . LEU A 1 96 ? 0.943 1.348 -15.079 1.00 83.12 96 LEU A O 1
ATOM 746 N N . PRO A 1 97 ? 0.283 3.378 -14.360 1.00 77.31 97 PRO A N 1
ATOM 747 C CA . PRO A 1 97 ? 0.962 4.123 -15.428 1.00 77.31 97 PRO A CA 1
ATOM 748 C C . PRO A 1 97 ? 2.459 3.805 -15.546 1.00 77.31 97 PRO A C 1
ATOM 750 O O . PRO A 1 97 ? 2.986 3.766 -16.653 1.00 77.31 97 PRO A O 1
ATOM 753 N N . ASP A 1 98 ? 3.103 3.504 -14.414 1.00 79.25 98 ASP A N 1
ATOM 754 C CA . ASP A 1 98 ? 4.532 3.192 -14.305 1.00 79.25 98 ASP A CA 1
ATOM 755 C C . ASP A 1 98 ? 4.787 1.722 -13.920 1.00 79.25 98 ASP A C 1
ATOM 757 O O . ASP A 1 98 ? 5.767 1.386 -13.252 1.00 79.25 98 ASP A O 1
ATOM 761 N N . GLY A 1 99 ? 3.898 0.817 -14.341 1.00 81.06 99 GLY A N 1
ATOM 762 C CA . GLY A 1 99 ? 3.977 -0.616 -14.042 1.00 81.06 99 GLY A CA 1
ATOM 763 C C . GLY A 1 99 ? 5.326 -1.264 -14.359 1.00 81.06 99 GLY A C 1
ATOM 764 O O . GLY A 1 99 ? 5.847 -2.051 -13.569 1.00 81.06 99 GLY A O 1
ATOM 765 N N . GLN A 1 100 ? 5.932 -0.888 -15.488 1.00 83.56 100 GLN A N 1
ATOM 766 C CA . GLN A 1 100 ? 7.241 -1.399 -15.893 1.00 83.56 100 GLN A CA 1
ATOM 767 C C . GLN A 1 100 ? 8.357 -0.944 -14.941 1.00 83.56 100 GLN A C 1
ATOM 769 O O . GLN A 1 100 ? 9.205 -1.750 -14.565 1.00 83.56 100 GLN A O 1
ATOM 774 N N . SER A 1 101 ? 8.339 0.314 -14.499 1.00 85.81 101 SER A N 1
ATOM 775 C CA . SER A 1 101 ? 9.319 0.830 -13.538 1.00 85.81 101 SER A CA 1
ATOM 776 C C . SER A 1 101 ? 9.161 0.186 -12.158 1.00 85.81 101 SER A C 1
ATOM 778 O O . SER A 1 101 ? 10.155 -0.090 -11.489 1.00 85.81 101 SER A O 1
ATOM 780 N N . LEU A 1 102 ? 7.927 -0.129 -11.750 1.00 86.12 102 LEU A N 1
ATOM 781 C CA . LEU A 1 102 ? 7.662 -0.890 -10.524 1.00 86.12 102 LEU A CA 1
ATOM 782 C C . LEU A 1 102 ? 8.198 -2.328 -10.610 1.00 86.12 102 LEU A C 1
ATOM 784 O O . LEU A 1 102 ? 8.782 -2.818 -9.644 1.00 86.12 102 LEU A O 1
ATOM 788 N N . GLN A 1 103 ? 8.051 -2.986 -11.765 1.00 89.12 103 GLN A N 1
ATOM 789 C CA . GLN A 1 103 ? 8.637 -4.308 -12.012 1.00 89.12 103 GLN A CA 1
ATOM 790 C C . GLN A 1 103 ? 10.170 -4.263 -11.963 1.00 89.12 103 GLN A C 1
ATOM 792 O O . GLN A 1 103 ? 10.792 -5.104 -11.316 1.00 89.12 103 GLN A O 1
ATOM 797 N N . GLU A 1 104 ? 10.789 -3.271 -12.604 1.00 88.62 104 GLU A N 1
ATOM 798 C CA . GLU A 1 104 ? 12.245 -3.092 -12.588 1.00 88.62 104 GLU A CA 1
ATOM 799 C C . GLU A 1 104 ? 12.773 -2.858 -11.168 1.00 88.62 104 GLU A C 1
ATOM 801 O O . GLU A 1 104 ? 13.791 -3.440 -10.788 1.00 88.62 104 GLU A O 1
ATOM 806 N N . LEU A 1 105 ? 12.061 -2.063 -10.360 1.00 86.38 105 LEU A N 1
ATOM 807 C CA . LEU A 1 105 ? 12.383 -1.861 -8.949 1.00 86.38 105 LEU A CA 1
ATOM 808 C C . LEU A 1 105 ? 12.283 -3.166 -8.155 1.00 86.38 105 LEU A C 1
ATOM 810 O O . LEU A 1 105 ? 13.202 -3.492 -7.401 1.00 86.38 105 LEU A O 1
ATOM 814 N N . TYR A 1 106 ? 11.193 -3.918 -8.325 1.00 89.25 106 TYR A N 1
ATOM 815 C CA . TYR A 1 106 ? 11.011 -5.208 -7.664 1.00 89.25 106 TYR A CA 1
ATOM 816 C C . TYR A 1 106 ? 12.161 -6.172 -7.994 1.00 89.25 106 TYR A C 1
ATOM 818 O O . TYR A 1 106 ? 12.764 -6.750 -7.088 1.00 89.25 106 TYR A O 1
ATOM 826 N N . ASP A 1 107 ? 12.546 -6.269 -9.268 1.00 89.44 107 ASP A N 1
ATOM 827 C CA . ASP A 1 107 ? 13.660 -7.107 -9.716 1.00 89.44 107 ASP A CA 1
ATOM 828 C C . ASP A 1 107 ? 15.013 -6.641 -9.150 1.00 89.44 107 ASP A C 1
ATOM 830 O O . ASP A 1 107 ? 15.890 -7.465 -8.860 1.00 89.44 107 ASP A O 1
ATOM 834 N N . ALA A 1 108 ? 15.214 -5.328 -8.993 1.00 86.19 108 ALA A N 1
ATOM 835 C CA . ALA A 1 108 ? 16.417 -4.767 -8.379 1.00 86.19 108 ALA A CA 1
ATOM 836 C C . ALA A 1 108 ? 16.507 -5.136 -6.890 1.00 86.19 108 ALA A C 1
ATOM 838 O O . ALA A 1 108 ? 17.550 -5.611 -6.432 1.00 86.19 108 ALA A O 1
ATOM 839 N N . LEU A 1 109 ? 15.405 -4.980 -6.153 1.00 85.69 109 LEU A N 1
ATOM 840 C CA . LEU A 1 109 ? 15.315 -5.335 -4.735 1.00 85.69 109 LEU A CA 1
ATOM 841 C C . LEU A 1 109 ? 15.467 -6.846 -4.521 1.00 85.69 109 LEU A C 1
ATOM 843 O O . LEU A 1 109 ? 16.181 -7.267 -3.612 1.00 85.69 109 LEU A O 1
ATOM 847 N N . ALA A 1 110 ? 14.893 -7.670 -5.402 1.00 86.31 110 ALA A N 1
ATOM 848 C CA . ALA A 1 110 ? 15.032 -9.124 -5.356 1.00 86.31 110 ALA A CA 1
ATOM 849 C C . ALA A 1 110 ? 16.496 -9.580 -5.502 1.00 86.31 110 ALA A C 1
ATOM 851 O O . ALA A 1 110 ? 16.907 -10.564 -4.887 1.00 86.31 110 ALA A O 1
ATOM 852 N N . LYS A 1 111 ? 17.301 -8.857 -6.293 1.00 83.88 111 LYS A N 1
ATOM 853 C CA . LYS A 1 111 ? 18.744 -9.116 -6.449 1.00 83.88 111 LYS A CA 1
ATOM 854 C C . LYS A 1 111 ? 19.569 -8.617 -5.264 1.00 83.88 111 LYS A C 1
ATOM 856 O O . LYS A 1 111 ? 20.571 -9.246 -4.931 1.00 83.88 111 LYS A O 1
ATOM 861 N N . ALA A 1 112 ? 19.181 -7.492 -4.663 1.00 78.94 112 ALA A N 1
ATOM 862 C CA . ALA A 1 112 ? 19.860 -6.916 -3.502 1.00 78.94 112 ALA A CA 1
ATOM 863 C C . ALA A 1 112 ? 19.570 -7.690 -2.201 1.00 78.94 112 ALA A C 1
ATOM 865 O O . ALA A 1 112 ? 20.425 -7.744 -1.317 1.00 78.94 112 ALA A O 1
ATOM 866 N N . GLY A 1 113 ? 18.399 -8.328 -2.121 1.00 67.44 113 GLY A N 1
ATOM 867 C CA . GLY A 1 113 ? 17.866 -8.958 -0.918 1.00 67.44 113 GLY A CA 1
ATOM 868 C C . GLY A 1 113 ? 17.214 -7.918 0.009 1.00 67.44 113 GLY A C 1
ATOM 869 O O . GLY A 1 113 ? 17.807 -6.863 0.243 1.00 67.44 113 GLY A O 1
ATOM 870 N N . PRO A 1 114 ? 16.007 -8.178 0.551 1.00 69.88 114 PRO A N 1
ATOM 871 C CA . PRO A 1 114 ? 15.387 -7.283 1.527 1.00 69.88 114 PRO A CA 1
ATOM 872 C C . PRO A 1 114 ? 16.253 -7.187 2.787 1.00 69.88 114 PRO A C 1
ATOM 874 O O . PRO A 1 114 ? 17.017 -8.106 3.104 1.00 69.88 114 PRO A O 1
ATOM 877 N N . ALA A 1 115 ? 16.142 -6.077 3.521 1.00 64.31 115 ALA A N 1
ATOM 878 C CA . ALA A 1 115 ? 16.896 -5.903 4.754 1.00 64.31 115 ALA A CA 1
ATOM 879 C C . ALA A 1 115 ? 16.514 -7.024 5.737 1.00 64.31 115 ALA A C 1
ATOM 881 O O . ALA A 1 115 ? 15.379 -7.085 6.212 1.00 64.31 115 ALA A O 1
ATOM 882 N N . GLN A 1 116 ? 17.455 -7.927 6.037 1.00 52.31 116 GLN A N 1
ATOM 883 C CA . GLN A 1 116 ? 17.272 -8.908 7.105 1.00 52.31 116 GLN A CA 1
ATOM 884 C C . GLN A 1 116 ? 17.256 -8.141 8.429 1.00 52.31 116 GLN A C 1
ATOM 886 O O . GLN A 1 116 ? 18.301 -7.723 8.928 1.00 52.31 116 GLN A O 1
ATOM 891 N N . GLY A 1 117 ? 16.058 -7.887 8.954 1.00 47.06 117 GLY A N 1
ATOM 892 C CA . GLY A 1 117 ? 15.886 -7.320 10.285 1.00 47.06 117 GLY A CA 1
ATOM 893 C C . GLY A 1 117 ? 16.505 -8.251 11.328 1.00 47.06 117 GLY A C 1
ATOM 894 O O . GLY A 1 117 ? 16.185 -9.440 11.350 1.00 47.06 117 GLY A O 1
ATOM 895 N N . ASN A 1 118 ? 17.407 -7.707 12.150 1.00 34.00 118 ASN A N 1
ATOM 896 C CA . ASN A 1 118 ? 17.806 -8.307 13.428 1.00 34.00 118 ASN A CA 1
ATOM 897 C C . ASN A 1 118 ? 16.674 -8.190 14.449 1.00 34.00 118 ASN A C 1
ATOM 899 O O . ASN A 1 118 ? 16.012 -7.126 14.451 1.00 34.00 118 ASN A O 1
#

Organism: Spirochaeta africana (strain ATCC 700263 / DSM 8902 / Z-7692) (NCBI:txid889378)

Foldseek 3Di:
DDDPVVVVVVVVVVVVVVVVVLVVLQQVLLVLAQHNVVSNVLLVVCCVVPNDVVSVVLSVVVSCVSVVVPPPPDDQDAPSNLVSLVVCLVPCLVVGPCSVVSVVSSVVCVVVDHPPDD